Protein AF-A0A2I0I194-F1 (afdb_monomer)

InterPro domains:
  IPR001128 Cytochrome P450 [PF00067] (41-151)
  IPR002401 Cytochrome P450, E-class, group I [PR00463] (68-85)
  IPR002401 Cytochrome P450, E-class, group I [PR00463] (88-114)
  IPR002401 Cytochrome P450, E-class, group I [PR00463] (132-150)
  IPR036396 Cytochrome P450 superfamily [G3DSA:1.10.630.10] (23-152)
  IPR036396 Cytochrome P450 superfamily [SSF48264] (39-151)
  IPR051103 Plant secondary metabolite cytochrome P450s [PTHR24298] (42-152)

Nearest PDB structures (foldseek):
  5jlc-assembly1_A  TM=8.893E-01  e=1.367E-03  Nakaseomyces glabratus CBS 138
  8ss0-assembly2_B  TM=9.654E-01  e=6.317E-03  Homo sapiens
  5esi-assembly1_A  TM=9.046E-01  e=1.683E-02  Saccharomyces cerevisiae YJM789
  7yjf-assembly2_B  TM=7.989E-01  e=1.489E-02  Priestia megaterium NBRC 15308 = ATCC 14581
  5jqv-assembly1_B  TM=8.903E-01  e=5.067E-02  Priestia megaterium NBRC 15308 = ATCC 14581

Sequence (152 aa):
MGSSSGSPLGEVVEGFKLGGGEGRRGKFRADNIDGDKDHAEHVVSYVDTLLNLELPPKDGKRKLTEAEIVSLCSEFLISGTDTTSTTLQWIMANIVKYPEVQETLYSEIRAVVGIEAATVEEQDLQRMPYLKAMVLEGLRRHPPVHFVLPHS

Structure (mmCIF, N/CA/C/O backbone):
data_AF-A0A2I0I194-F1
#
_entry.id   AF-A0A2I0I194-F1
#
loop_
_atom_site.group_PDB
_atom_site.id
_atom_site.type_symbol
_atom_site.label_atom_id
_atom_site.label_alt_id
_atom_site.label_comp_id
_atom_site.label_asym_id
_atom_site.label_entity_id
_atom_site.label_seq_id
_atom_site.pdbx_PDB_ins_code
_atom_site.Cartn_x
_atom_site.Cartn_y
_atom_site.Cartn_z
_atom_site.occupancy
_atom_site.B_iso_or_equiv
_atom_site.auth_seq_id
_atom_site.auth_comp_id
_atom_site.auth_asym_id
_atom_site.auth_atom_id
_atom_site.pdbx_PDB_model_num
ATOM 1 N N . MET A 1 1 ? -26.508 36.386 -19.889 1.00 39.22 1 MET A N 1
ATOM 2 C CA . MET A 1 1 ? -25.185 37.022 -19.703 1.00 39.22 1 MET A CA 1
ATOM 3 C C . MET A 1 1 ? -24.995 37.147 -18.199 1.00 39.22 1 MET A C 1
ATOM 5 O O . MET A 1 1 ? -25.720 37.917 -17.603 1.00 39.22 1 MET A O 1
ATOM 9 N N . GLY A 1 2 ? -24.228 36.363 -17.459 1.00 40.38 2 GLY A N 1
ATOM 10 C CA . GLY A 1 2 ? -23.114 35.463 -17.725 1.00 40.38 2 GLY A CA 1
ATOM 11 C C . GLY A 1 2 ? -22.394 35.368 -16.376 1.00 40.38 2 GLY A C 1
ATOM 12 O O . GLY A 1 2 ? -21.488 36.148 -16.116 1.00 40.38 2 GLY A O 1
ATOM 13 N N . SER A 1 3 ? -22.896 34.522 -15.475 1.00 36.88 3 SER A N 1
ATOM 14 C CA . SER A 1 3 ? -22.332 34.314 -14.138 1.00 36.88 3 SER A CA 1
ATOM 15 C C . SER A 1 3 ? -21.270 33.223 -14.233 1.00 36.88 3 SER A C 1
ATOM 17 O O . SER A 1 3 ? -21.605 32.073 -14.496 1.00 36.88 3 SER A O 1
ATOM 19 N N . SER A 1 4 ? -19.999 33.586 -14.062 1.00 37.78 4 SER A N 1
ATOM 20 C CA . SER A 1 4 ? -18.882 32.638 -14.028 1.00 37.78 4 SER A CA 1
ATOM 21 C C . SER A 1 4 ? -18.419 32.464 -12.586 1.00 37.78 4 SER A C 1
ATOM 23 O O . SER A 1 4 ? -17.737 33.323 -12.032 1.00 37.78 4 SER A O 1
ATOM 25 N N . SER A 1 5 ? -18.826 31.353 -11.976 1.00 37.03 5 SER A N 1
ATOM 26 C CA . SER A 1 5 ? -18.288 30.837 -10.720 1.00 37.03 5 SER A CA 1
ATOM 27 C C . SER A 1 5 ? -16.892 30.260 -10.973 1.00 37.03 5 SER A C 1
ATOM 29 O O . SER A 1 5 ? -16.759 29.244 -11.653 1.00 37.03 5 SER A O 1
ATOM 31 N N . GLY A 1 6 ? -15.853 30.912 -10.453 1.00 36.25 6 GLY A N 1
ATOM 32 C CA . GLY A 1 6 ? -14.501 30.357 -10.417 1.00 36.25 6 GLY A CA 1
ATOM 33 C C . GLY A 1 6 ? -14.375 29.347 -9.278 1.00 36.25 6 GLY A C 1
ATOM 34 O O . GLY A 1 6 ? -14.543 29.704 -8.114 1.00 36.25 6 GLY A O 1
ATOM 35 N N . SER A 1 7 ? -14.113 28.087 -9.614 1.00 39.25 7 SER A N 1
ATOM 36 C CA . SER A 1 7 ? -13.843 27.009 -8.658 1.00 39.25 7 SER A CA 1
ATOM 37 C C . SER A 1 7 ? -12.453 27.178 -8.019 1.00 39.25 7 SER A C 1
ATOM 39 O O . SER A 1 7 ? -11.482 27.350 -8.758 1.00 39.25 7 SER A O 1
ATOM 41 N N . PRO A 1 8 ? -12.301 27.070 -6.685 1.00 38.22 8 PRO A N 1
ATOM 42 C CA . PRO A 1 8 ? -11.007 27.147 -6.016 1.00 38.22 8 PRO A CA 1
ATOM 43 C C . PRO A 1 8 ? -10.436 25.734 -5.840 1.00 38.22 8 PRO A C 1
ATOM 45 O O . PRO A 1 8 ? -10.519 25.151 -4.766 1.00 38.22 8 PRO A O 1
ATOM 48 N N . LEU A 1 9 ? -9.917 25.137 -6.914 1.00 38.25 9 LEU A N 1
ATOM 49 C CA . LEU A 1 9 ? -9.219 23.838 -6.845 1.00 38.25 9 LEU A CA 1
ATOM 50 C C . LEU A 1 9 ? -7.901 23.821 -7.639 1.00 38.25 9 LEU A C 1
ATOM 52 O O . LEU A 1 9 ? -7.342 22.763 -7.895 1.00 38.25 9 LEU A O 1
ATOM 56 N N . GLY A 1 10 ? -7.385 24.992 -8.022 1.00 36.72 10 GLY A N 1
ATOM 57 C CA . GLY A 1 10 ? -6.188 25.115 -8.860 1.00 36.72 10 GLY A CA 1
ATOM 58 C C . GLY A 1 10 ? -4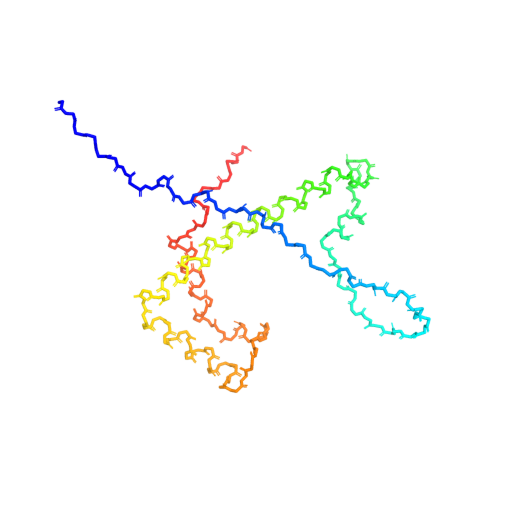.851 25.240 -8.123 1.00 36.72 10 GLY A C 1
ATOM 59 O O . GLY A 1 10 ? -3.847 25.463 -8.787 1.00 36.72 10 GLY A O 1
ATOM 60 N N . GLU A 1 11 ? -4.799 25.139 -6.791 1.00 36.22 11 GLU A N 1
ATOM 61 C CA . GLU A 1 11 ? -3.641 25.635 -6.023 1.00 36.22 11 GLU A CA 1
ATOM 62 C C . GLU A 1 11 ? -3.103 24.641 -4.976 1.00 36.22 11 GLU A C 1
ATOM 64 O O . GLU A 1 11 ? -2.906 24.993 -3.818 1.00 36.22 11 GLU A O 1
ATOM 69 N N . VAL A 1 12 ? -2.872 23.373 -5.352 1.00 40.06 12 VAL A N 1
ATOM 70 C CA . VAL A 1 12 ? -2.224 22.391 -4.442 1.00 40.06 12 VAL A CA 1
ATOM 71 C C . VAL A 1 12 ? -1.109 21.563 -5.110 1.00 40.06 12 VAL A C 1
ATOM 73 O O . VAL A 1 12 ? -0.658 20.577 -4.544 1.00 40.06 12 VAL A O 1
ATOM 76 N N . VAL A 1 13 ? -0.601 21.939 -6.293 1.00 43.06 13 VAL A N 1
ATOM 77 C CA . VAL A 1 13 ? 0.428 21.121 -6.992 1.00 43.06 13 VAL A CA 1
ATOM 78 C C . VAL A 1 13 ? 1.819 21.772 -7.067 1.00 43.06 13 VAL A C 1
ATOM 80 O O . VAL A 1 13 ? 2.753 21.163 -7.576 1.00 43.06 13 VAL A O 1
ATOM 83 N N . GLU A 1 14 ? 2.043 22.946 -6.473 1.00 33.19 14 GLU A N 1
ATOM 84 C CA . GLU A 1 14 ? 3.404 23.494 -6.353 1.00 33.19 14 GLU A CA 1
ATOM 85 C C . GLU A 1 14 ? 3.929 23.402 -4.921 1.00 33.19 14 GLU A C 1
ATOM 87 O O . GLU A 1 14 ? 3.570 24.192 -4.051 1.00 33.19 14 GLU A O 1
ATOM 92 N N . GLY A 1 15 ? 4.810 22.429 -4.666 1.00 34.12 15 GLY A N 1
ATOM 93 C CA . GLY A 1 15 ? 5.417 22.313 -3.343 1.00 34.12 15 GLY A CA 1
ATOM 94 C C . GLY A 1 15 ? 6.380 21.158 -3.087 1.00 34.12 15 GLY A C 1
ATOM 95 O O . GLY A 1 15 ? 6.562 20.820 -1.926 1.00 34.12 15 GLY A O 1
ATOM 96 N N . PHE A 1 16 ? 7.029 20.557 -4.092 1.00 34.31 16 PHE A N 1
ATOM 97 C CA . PHE A 1 16 ? 8.164 19.653 -3.834 1.00 34.31 16 PHE A CA 1
ATOM 98 C C . PHE A 1 16 ? 9.480 20.314 -4.248 1.00 34.31 16 PHE A C 1
ATOM 100 O O . PHE A 1 16 ? 10.098 20.000 -5.262 1.00 34.31 16 PHE A O 1
ATOM 107 N N . LYS A 1 17 ? 9.889 21.305 -3.451 1.00 35.47 17 LYS A N 1
ATOM 108 C CA . LYS A 1 17 ? 11.198 21.946 -3.559 1.00 35.47 17 LYS A CA 1
ATOM 109 C C . LYS A 1 17 ? 12.208 21.085 -2.806 1.00 35.47 17 LYS A C 1
ATOM 111 O O . LYS A 1 17 ? 12.169 21.025 -1.580 1.00 35.47 17 LYS A O 1
ATOM 116 N N . LEU A 1 18 ? 13.109 20.434 -3.542 1.00 40.44 18 LEU A N 1
ATOM 117 C CA . LEU A 1 18 ? 14.282 19.764 -2.980 1.00 40.44 18 LEU A CA 1
ATOM 118 C C . LEU A 1 18 ? 15.122 20.802 -2.221 1.00 40.44 18 LEU A C 1
ATOM 120 O O . LEU A 1 18 ? 15.812 21.631 -2.815 1.00 40.44 18 LEU A O 1
ATOM 124 N N . GLY A 1 19 ? 15.006 20.790 -0.895 1.00 31.30 19 GLY A N 1
ATOM 125 C CA . GLY A 1 19 ? 15.839 21.583 -0.005 1.00 31.30 19 GLY A CA 1
ATOM 126 C C . GLY A 1 19 ? 17.267 21.053 -0.035 1.00 31.30 19 GLY A C 1
ATOM 127 O O . GLY A 1 19 ? 17.531 19.946 0.429 1.00 31.30 19 GLY A O 1
ATOM 128 N N . GLY A 1 20 ? 18.186 21.850 -0.581 1.00 37.47 20 GLY A N 1
ATOM 129 C CA . GLY A 1 20 ? 19.621 21.632 -0.446 1.00 37.47 20 GLY A CA 1
ATOM 130 C C . GLY A 1 20 ? 20.025 21.727 1.023 1.00 37.47 20 GLY A C 1
ATOM 131 O O . GLY A 1 20 ? 20.053 22.814 1.594 1.00 37.47 20 GLY A O 1
ATOM 132 N N . GLY A 1 21 ? 20.304 20.575 1.630 1.00 36.03 21 GLY A N 1
ATOM 133 C CA . GLY A 1 21 ? 20.874 20.450 2.966 1.00 36.03 21 GLY A CA 1
ATOM 134 C C . GLY A 1 21 ? 22.332 20.019 2.873 1.00 36.03 21 GLY A C 1
ATOM 135 O O . GLY A 1 21 ? 22.634 18.852 2.640 1.00 36.03 21 GLY A O 1
ATOM 136 N N . GLU A 1 22 ? 23.241 20.968 3.059 1.00 37.00 22 GLU A N 1
ATOM 137 C CA . GLU A 1 22 ? 24.667 20.716 3.241 1.00 37.00 22 GLU A CA 1
ATOM 138 C C . GLU A 1 22 ? 24.892 20.191 4.672 1.00 37.00 22 GLU A C 1
ATOM 140 O O . GLU A 1 22 ? 24.629 20.890 5.651 1.00 37.00 22 GLU A O 1
ATOM 145 N N . GLY A 1 23 ? 25.324 18.931 4.821 1.00 33.53 23 GLY A N 1
ATOM 146 C CA . GLY A 1 23 ? 25.421 18.299 6.140 1.00 33.53 23 GLY A CA 1
ATOM 147 C C . GLY A 1 23 ? 26.221 16.995 6.187 1.00 33.53 23 GLY A C 1
ATOM 148 O O . GLY A 1 23 ? 25.672 15.916 6.033 1.00 33.53 23 GLY A O 1
ATOM 149 N N . ARG A 1 24 ? 27.517 17.131 6.504 1.00 37.88 24 ARG A N 1
ATOM 150 C CA . ARG A 1 24 ? 28.453 16.135 7.082 1.00 37.88 24 ARG A CA 1
ATOM 151 C C . ARG A 1 24 ? 28.663 14.816 6.323 1.00 37.88 24 ARG A C 1
ATOM 153 O O . ARG A 1 24 ? 28.044 13.790 6.575 1.00 37.88 24 ARG A O 1
ATOM 160 N N . ARG A 1 25 ? 29.730 14.824 5.521 1.00 36.94 25 ARG A N 1
ATOM 161 C CA . ARG A 1 25 ? 30.396 13.650 4.947 1.00 36.94 25 ARG A CA 1
ATOM 162 C C . ARG A 1 25 ? 30.996 12.758 6.048 1.00 36.94 25 ARG A C 1
ATOM 164 O O . ARG A 1 25 ? 32.139 12.956 6.460 1.00 36.94 25 ARG A O 1
ATOM 171 N N . GLY A 1 26 ? 30.233 11.775 6.521 1.00 34.69 26 GLY A N 1
ATOM 172 C CA . GLY A 1 26 ? 30.767 10.652 7.290 1.00 34.69 26 GLY A CA 1
ATOM 173 C C . GLY A 1 26 ? 31.679 9.810 6.396 1.00 34.69 26 GLY A C 1
ATOM 174 O O . GLY A 1 26 ? 31.244 9.295 5.370 1.00 34.69 26 GLY A O 1
ATOM 175 N N . LYS A 1 27 ? 32.966 9.705 6.741 1.00 38.56 27 LYS A N 1
ATOM 176 C CA . LYS A 1 27 ? 33.899 8.768 6.100 1.00 38.56 27 LYS A CA 1
ATOM 177 C C . LYS A 1 27 ? 33.451 7.342 6.435 1.00 38.56 27 LYS A C 1
ATOM 179 O O . LYS A 1 27 ? 33.701 6.884 7.545 1.00 38.56 27 LYS A O 1
ATOM 184 N N . PHE A 1 28 ? 32.833 6.647 5.484 1.00 33.03 28 PHE A N 1
ATOM 185 C CA . PHE A 1 28 ? 32.687 5.195 5.553 1.00 33.03 28 PHE A CA 1
ATOM 186 C C . PHE A 1 28 ? 34.081 4.595 5.323 1.00 33.03 28 PHE A C 1
ATOM 188 O O . PHE A 1 28 ? 34.594 4.592 4.203 1.00 33.03 28 PHE A O 1
ATOM 195 N N . ARG A 1 29 ? 34.764 4.219 6.411 1.00 31.97 29 ARG A N 1
ATOM 196 C CA . ARG A 1 29 ? 35.985 3.411 6.340 1.00 31.97 29 ARG A CA 1
ATOM 197 C C . ARG A 1 29 ? 35.545 2.009 5.940 1.00 31.97 29 ARG A C 1
ATOM 199 O O . ARG A 1 29 ? 34.806 1.370 6.679 1.00 31.97 29 ARG A O 1
ATOM 206 N N . ALA A 1 30 ? 35.969 1.577 4.759 1.00 40.03 30 ALA A N 1
ATOM 207 C CA . ALA A 1 30 ? 35.953 0.174 4.392 1.00 40.03 30 ALA A CA 1
ATOM 208 C C . ALA A 1 30 ? 37.051 -0.517 5.208 1.00 40.03 30 ALA A C 1
ATOM 210 O O . ALA A 1 30 ? 38.203 -0.568 4.783 1.00 40.03 30 ALA A O 1
ATOM 211 N N . ASP A 1 31 ? 36.703 -0.963 6.412 1.00 33.84 31 ASP A N 1
ATOM 212 C CA . ASP A 1 31 ? 37.527 -1.915 7.141 1.00 33.84 31 ASP A CA 1
ATOM 213 C C . ASP A 1 31 ? 37.074 -3.320 6.712 1.00 33.84 31 ASP A C 1
ATOM 215 O O . ASP A 1 31 ? 35.887 -3.651 6.746 1.00 33.84 31 ASP A O 1
ATOM 219 N N . ASN A 1 32 ? 38.040 -4.089 6.210 1.00 42.19 32 ASN A N 1
ATOM 220 C CA . ASN A 1 32 ? 37.896 -5.443 5.684 1.00 42.19 32 ASN A CA 1
ATOM 221 C C . ASN A 1 32 ? 37.096 -6.347 6.635 1.00 42.19 32 ASN A C 1
ATOM 223 O O . ASN A 1 32 ? 37.481 -6.517 7.791 1.00 42.19 32 ASN A O 1
ATOM 227 N N . ILE A 1 33 ? 36.040 -6.979 6.118 1.00 44.94 33 ILE A N 1
ATOM 228 C CA . ILE A 1 33 ? 35.366 -8.108 6.766 1.00 44.94 33 ILE A CA 1
ATOM 229 C C . ILE A 1 33 ? 35.625 -9.332 5.887 1.00 44.94 33 ILE A C 1
ATOM 231 O O . ILE A 1 33 ? 34.822 -9.675 5.024 1.00 44.94 33 ILE A O 1
ATOM 235 N N . ASP A 1 34 ? 36.788 -9.948 6.092 1.00 44.19 34 ASP A N 1
ATOM 236 C CA . ASP A 1 34 ? 36.988 -11.360 5.777 1.00 44.19 34 ASP A CA 1
ATOM 237 C C . ASP A 1 34 ? 36.492 -12.174 6.976 1.00 44.19 34 ASP A C 1
ATOM 239 O O . ASP A 1 34 ? 36.949 -11.965 8.101 1.00 44.19 34 ASP A O 1
ATOM 243 N N . GLY A 1 35 ? 35.590 -13.120 6.717 1.00 41.84 35 GLY A N 1
ATOM 244 C CA . GLY A 1 35 ? 35.269 -14.207 7.640 1.00 41.84 35 GLY A CA 1
ATOM 245 C C . GLY A 1 35 ? 33.847 -14.194 8.196 1.00 41.84 35 GLY A C 1
ATOM 246 O O . GLY A 1 35 ? 33.548 -13.458 9.129 1.00 41.84 35 GLY A O 1
ATOM 247 N N . ASP A 1 36 ? 33.051 -15.121 7.657 1.00 48.34 36 ASP A N 1
ATOM 248 C CA . ASP A 1 36 ? 31.868 -15.757 8.254 1.00 48.34 36 ASP A CA 1
ATOM 249 C C . ASP A 1 36 ? 30.547 -14.966 8.284 1.00 48.34 36 ASP A C 1
ATOM 251 O O . ASP A 1 36 ? 30.315 -14.154 9.175 1.00 48.34 36 ASP A O 1
ATOM 255 N N . LYS A 1 37 ? 29.650 -15.271 7.327 1.00 43.38 37 LYS A N 1
ATOM 256 C CA . LYS A 1 37 ? 28.184 -15.194 7.493 1.00 43.38 37 LYS A CA 1
ATOM 257 C C . LYS A 1 37 ? 27.493 -16.249 6.628 1.00 43.38 37 LYS A C 1
ATOM 259 O O . LYS A 1 37 ? 27.077 -15.981 5.501 1.00 43.38 37 LYS A O 1
ATOM 264 N N . ASP A 1 38 ? 27.358 -17.440 7.196 1.00 47.09 38 ASP A N 1
ATOM 265 C CA . ASP A 1 38 ? 26.316 -18.394 6.838 1.00 47.09 38 ASP A CA 1
ATOM 266 C C . ASP A 1 38 ? 24.930 -17.708 6.874 1.00 47.09 38 ASP A C 1
ATOM 268 O O . ASP A 1 38 ? 24.567 -17.036 7.839 1.00 47.09 38 ASP A O 1
ATOM 272 N N . HIS A 1 39 ? 24.168 -17.872 5.788 1.00 45.53 39 HIS A N 1
ATOM 273 C CA . HIS A 1 39 ? 22.732 -17.581 5.648 1.00 45.53 39 HIS A CA 1
ATOM 274 C C . HIS A 1 39 ? 22.234 -16.172 6.035 1.00 45.53 39 HIS A C 1
ATOM 276 O O . HIS A 1 39 ? 21.282 -16.027 6.801 1.00 45.53 39 HIS A O 1
ATOM 282 N N . ALA A 1 40 ? 22.772 -15.116 5.419 1.00 56.88 40 ALA A N 1
ATOM 283 C CA . ALA A 1 40 ? 21.938 -13.935 5.188 1.00 56.88 40 ALA A CA 1
ATOM 284 C C . ALA A 1 40 ? 20.878 -14.316 4.142 1.00 56.88 40 ALA A C 1
ATOM 286 O O . ALA A 1 40 ? 21.229 -14.650 3.009 1.00 56.88 40 ALA A O 1
ATOM 287 N N . GLU A 1 41 ? 19.601 -14.327 4.526 1.00 61.38 41 GLU A N 1
ATOM 288 C CA . GLU A 1 41 ? 18.482 -14.454 3.593 1.00 61.38 41 GLU A CA 1
ATOM 289 C C . GLU A 1 41 ? 18.666 -13.410 2.485 1.00 61.38 41 GLU A C 1
ATOM 291 O O . GLU A 1 41 ? 18.587 -12.203 2.718 1.00 61.38 41 GLU A O 1
ATOM 296 N N . HIS A 1 42 ? 19.040 -13.871 1.292 1.00 70.06 42 HIS A N 1
ATOM 297 C CA . HIS A 1 42 ? 19.304 -12.992 0.166 1.00 70.06 42 HIS A CA 1
ATOM 298 C C . HIS A 1 42 ? 17.963 -12.431 -0.305 1.00 70.06 42 HIS A C 1
ATOM 300 O O . HIS A 1 42 ? 17.256 -13.069 -1.086 1.00 70.06 42 HIS A O 1
ATOM 306 N N . VAL A 1 43 ? 17.599 -11.246 0.187 1.00 81.06 43 VAL A N 1
ATOM 307 C CA . VAL A 1 43 ? 16.415 -10.519 -0.275 1.00 81.06 43 VAL A CA 1
ATOM 308 C C . VAL A 1 43 ? 16.631 -10.173 -1.746 1.00 81.06 43 VAL A C 1
ATOM 310 O O . VAL A 1 43 ? 17.415 -9.289 -2.083 1.00 81.06 43 VAL A O 1
ATOM 313 N N . VAL A 1 44 ? 15.970 -10.917 -2.630 1.00 90.69 44 VAL A N 1
ATOM 314 C CA . VAL A 1 44 ? 16.034 -10.702 -4.078 1.00 90.69 44 VAL A CA 1
ATOM 315 C C . VAL A 1 44 ? 15.229 -9.450 -4.410 1.00 90.69 44 VAL A C 1
ATOM 317 O O . VAL A 1 44 ? 14.018 -9.412 -4.186 1.00 90.69 44 VAL A O 1
ATOM 320 N N . SER A 1 45 ? 15.883 -8.418 -4.942 1.00 92.25 45 SER A N 1
ATOM 321 C CA . SER A 1 45 ? 15.180 -7.213 -5.377 1.00 92.25 45 SER A CA 1
ATOM 322 C C . SER A 1 45 ? 14.481 -7.438 -6.721 1.00 92.25 45 SER A C 1
ATOM 324 O O . SER A 1 45 ? 14.874 -8.292 -7.519 1.00 92.25 45 SER A O 1
ATOM 326 N N . TYR A 1 46 ? 13.457 -6.632 -7.019 1.00 93.38 46 TYR A N 1
ATOM 327 C CA . TYR A 1 46 ? 12.793 -6.672 -8.327 1.00 93.38 46 TYR A CA 1
ATOM 328 C C . TYR A 1 46 ? 13.797 -6.489 -9.480 1.00 93.38 46 TYR A C 1
ATOM 330 O O . TYR A 1 46 ? 13.752 -7.224 -10.464 1.00 93.38 46 TYR A O 1
ATOM 338 N N . VAL A 1 47 ? 14.773 -5.589 -9.321 1.00 95.12 47 VAL A N 1
ATOM 339 C CA . VAL A 1 47 ? 15.833 -5.351 -10.315 1.00 95.12 47 VAL A CA 1
ATOM 340 C C . VAL A 1 47 ? 16.690 -6.600 -10.533 1.00 95.12 47 VAL A C 1
ATOM 342 O O . VAL A 1 47 ? 16.986 -6.933 -11.680 1.00 95.12 47 VAL A O 1
ATOM 345 N N . ASP A 1 48 ? 17.025 -7.340 -9.471 1.00 93.56 48 ASP A N 1
ATOM 346 C CA . ASP A 1 48 ? 17.793 -8.587 -9.590 1.00 93.56 48 ASP A CA 1
ATOM 347 C C . ASP A 1 48 ? 17.044 -9.632 -10.421 1.00 93.56 48 ASP A C 1
ATOM 349 O O . ASP A 1 48 ? 17.654 -10.363 -11.205 1.00 93.56 48 ASP A O 1
ATOM 353 N N . THR A 1 49 ? 15.712 -9.689 -10.305 1.00 93.81 49 THR A N 1
ATOM 354 C CA . THR A 1 49 ? 14.904 -10.591 -11.140 1.00 93.81 49 THR A CA 1
ATOM 355 C C . THR A 1 49 ? 14.933 -10.185 -12.613 1.00 93.81 49 THR A C 1
ATOM 357 O O . THR A 1 49 ? 15.079 -11.051 -13.473 1.00 93.81 49 THR A O 1
ATOM 360 N N . LEU A 1 50 ? 14.882 -8.882 -12.916 1.00 94.94 50 LEU A N 1
ATOM 361 C CA . LEU A 1 50 ? 14.922 -8.368 -14.290 1.00 94.94 50 LEU A CA 1
ATOM 362 C C . LEU A 1 50 ? 16.293 -8.565 -14.950 1.00 94.94 50 LEU A C 1
ATOM 364 O O . LEU A 1 50 ? 16.360 -8.900 -16.131 1.00 94.94 50 LEU A O 1
ATOM 368 N N . LEU A 1 51 ? 17.386 -8.413 -14.196 1.00 94.19 51 LEU A N 1
ATOM 369 C CA . LEU A 1 51 ? 18.753 -8.642 -14.685 1.00 94.19 51 LEU A CA 1
ATOM 370 C C . LEU A 1 51 ? 19.015 -10.108 -15.061 1.00 94.19 51 LEU A C 1
ATOM 372 O O . LEU A 1 51 ? 19.797 -10.395 -15.974 1.00 94.19 51 LEU A O 1
ATOM 376 N N . ASN A 1 52 ? 18.361 -11.031 -14.353 1.00 92.06 52 ASN A N 1
ATOM 377 C CA . ASN A 1 52 ? 18.467 -12.470 -14.579 1.00 92.06 52 ASN A CA 1
ATOM 378 C C . ASN A 1 52 ? 17.406 -13.011 -15.554 1.00 92.06 52 ASN A C 1
ATOM 380 O O . ASN A 1 52 ? 17.438 -14.196 -15.885 1.00 92.06 52 ASN A O 1
ATOM 384 N N . LEU A 1 53 ? 16.479 -12.170 -16.025 1.00 92.75 53 LEU A N 1
ATOM 385 C CA . LEU A 1 53 ? 15.397 -12.580 -16.914 1.00 92.75 53 LEU A CA 1
ATOM 386 C C . LEU A 1 53 ? 15.902 -12.808 -18.349 1.00 92.75 53 LEU A C 1
ATOM 388 O O . LEU A 1 53 ? 16.515 -11.931 -18.964 1.00 92.75 53 LEU A O 1
ATOM 392 N N . GLU A 1 54 ? 15.568 -13.969 -18.912 1.00 90.25 54 GLU A N 1
ATOM 393 C CA . GLU A 1 54 ? 15.770 -14.288 -20.327 1.00 90.25 54 GLU A CA 1
ATOM 394 C C . GLU A 1 54 ? 14.424 -14.408 -21.042 1.00 90.25 54 GLU A C 1
ATOM 396 O O . GLU A 1 54 ? 13.527 -15.137 -20.611 1.00 90.25 54 GLU A O 1
ATOM 401 N N . LEU A 1 55 ? 14.281 -13.688 -22.155 1.00 88.94 55 LEU A N 1
ATOM 402 C CA . LEU A 1 55 ? 13.068 -13.707 -22.962 1.00 88.94 55 LEU A CA 1
ATOM 403 C C . LEU A 1 55 ? 12.902 -15.053 -23.686 1.00 88.94 55 LEU A C 1
ATOM 405 O O . LEU A 1 55 ? 13.891 -15.698 -24.057 1.00 88.94 55 LEU A O 1
ATOM 409 N N . PRO A 1 56 ? 11.653 -15.489 -23.932 1.00 85.94 56 PRO A N 1
ATOM 410 C CA . PRO A 1 56 ? 11.386 -16.754 -24.594 1.00 85.94 56 PRO A CA 1
ATOM 411 C C . PRO A 1 56 ? 11.968 -16.805 -26.020 1.00 85.94 56 PRO A C 1
ATOM 413 O O . PRO A 1 56 ? 12.250 -15.780 -26.643 1.00 85.94 56 PRO A O 1
ATOM 416 N N . PRO A 1 57 ? 12.117 -18.010 -26.604 1.00 75.75 57 PRO A N 1
ATOM 417 C CA . PRO A 1 57 ? 12.810 -18.184 -27.881 1.00 75.75 57 PRO A CA 1
ATOM 418 C C . PRO A 1 57 ? 12.178 -17.447 -29.062 1.00 75.75 57 PRO A C 1
ATOM 420 O O . PRO A 1 57 ? 12.869 -17.161 -30.035 1.00 75.75 57 PRO A O 1
ATOM 423 N N . LYS A 1 58 ? 10.879 -17.138 -28.968 1.00 77.56 58 LYS A N 1
ATOM 424 C CA . LYS A 1 58 ? 10.142 -16.363 -29.973 1.00 77.56 58 LYS A CA 1
ATOM 425 C C . LYS A 1 58 ? 10.696 -14.943 -30.134 1.00 77.56 58 LYS A C 1
ATOM 427 O O . LYS A 1 58 ? 10.651 -14.417 -31.237 1.00 77.56 58 LYS A O 1
ATOM 432 N N . ASP A 1 59 ? 11.305 -14.409 -29.077 1.00 75.38 59 ASP A N 1
ATOM 433 C CA . ASP A 1 59 ? 11.902 -13.072 -29.026 1.00 75.38 59 ASP A CA 1
ATOM 434 C C . ASP A 1 59 ? 13.441 -13.125 -29.065 1.00 75.38 59 ASP A C 1
ATOM 436 O O . ASP A 1 59 ? 14.132 -12.174 -28.700 1.00 75.38 59 ASP A O 1
ATOM 440 N N . GLY A 1 60 ? 13.999 -14.258 -29.511 1.00 71.56 60 GLY A N 1
ATOM 441 C CA . GLY A 1 60 ? 15.427 -14.404 -29.786 1.00 71.56 60 GLY A CA 1
ATOM 442 C C . GLY A 1 60 ? 16.299 -14.856 -28.613 1.00 71.56 60 GLY A C 1
ATOM 443 O O . GLY A 1 60 ? 17.512 -14.703 -28.716 1.00 71.56 60 GLY A O 1
ATOM 444 N N . LYS A 1 61 ? 15.730 -15.423 -27.531 1.00 81.56 61 LYS A N 1
ATOM 445 C CA . LYS A 1 61 ? 16.477 -15.864 -26.325 1.00 81.56 61 LYS A CA 1
ATOM 446 C C . LYS A 1 61 ? 17.525 -14.832 -25.887 1.00 81.56 61 LYS A C 1
ATOM 448 O O . LYS A 1 61 ? 18.721 -15.118 -25.848 1.00 81.56 61 LYS A O 1
ATOM 453 N N . ARG A 1 62 ? 17.079 -13.607 -25.612 1.00 91.00 62 ARG A N 1
ATOM 454 C CA . ARG A 1 62 ? 17.956 -12.521 -25.159 1.00 91.00 62 ARG A CA 1
ATOM 455 C C . ARG A 1 62 ? 17.570 -12.035 -23.771 1.00 91.00 62 ARG A C 1
ATOM 457 O O . ARG A 1 62 ? 16.431 -12.200 -23.342 1.00 91.00 62 ARG A O 1
ATOM 464 N N . LYS A 1 63 ? 18.512 -11.370 -23.110 1.00 92.38 63 LYS A N 1
ATOM 465 C CA . LYS A 1 63 ? 18.243 -10.589 -21.899 1.00 92.38 63 LYS A CA 1
ATOM 466 C C . LYS A 1 63 ? 17.497 -9.300 -22.234 1.00 92.38 63 LYS A C 1
ATOM 468 O O . LYS A 1 63 ? 17.543 -8.833 -23.379 1.00 92.38 63 LYS A O 1
ATOM 473 N N . LEU A 1 64 ? 16.853 -8.716 -21.228 1.00 93.75 64 LEU A N 1
ATOM 474 C CA . LEU A 1 64 ? 16.318 -7.361 -21.321 1.00 93.75 64 LEU A CA 1
ATOM 475 C C . LEU A 1 64 ? 17.446 -6.351 -21.584 1.00 93.75 64 LEU A C 1
ATOM 477 O O . LEU A 1 64 ? 18.565 -6.493 -21.089 1.00 93.75 64 LEU A O 1
ATOM 481 N N . THR A 1 65 ? 17.146 -5.332 -22.382 1.00 93.75 65 THR A N 1
ATOM 482 C CA . THR A 1 65 ? 18.008 -4.158 -22.525 1.00 93.75 65 THR A CA 1
ATOM 483 C C . THR A 1 65 ? 17.910 -3.288 -21.277 1.00 93.75 65 THR A C 1
ATOM 485 O O . THR A 1 65 ? 16.906 -3.311 -20.568 1.00 93.75 65 THR A O 1
ATOM 488 N N . GLU A 1 66 ? 18.924 -2.461 -21.032 1.00 94.50 66 GLU A N 1
ATOM 489 C CA . GLU A 1 66 ? 18.906 -1.500 -19.924 1.00 94.50 66 GLU A CA 1
ATOM 490 C C . GLU A 1 66 ? 17.678 -0.576 -19.984 1.00 94.50 66 GLU A C 1
ATOM 492 O O . GLU A 1 66 ? 17.024 -0.356 -18.970 1.00 94.50 66 GLU A O 1
ATOM 497 N N . ALA A 1 67 ? 17.304 -0.110 -21.181 1.00 96.38 67 ALA A N 1
ATOM 498 C CA . ALA A 1 67 ? 16.124 0.730 -21.373 1.00 96.38 67 ALA A CA 1
ATOM 499 C C . ALA A 1 67 ? 14.815 0.011 -20.996 1.00 96.38 67 ALA A C 1
ATOM 501 O O . ALA A 1 67 ? 13.943 0.616 -20.376 1.00 96.38 67 ALA A O 1
ATOM 502 N N . GLU A 1 68 ? 14.683 -1.277 -21.328 1.00 95.00 68 GLU A N 1
ATOM 503 C CA . GLU A 1 68 ? 13.523 -2.090 -20.933 1.00 95.00 68 GLU A CA 1
ATOM 504 C C . GLU A 1 68 ? 13.477 -2.299 -19.417 1.00 95.00 68 GLU A C 1
ATOM 506 O O . GLU A 1 68 ? 12.415 -2.152 -18.817 1.00 95.00 68 GLU A O 1
ATOM 511 N N . ILE A 1 69 ? 14.621 -2.577 -18.782 1.00 96.44 69 ILE A N 1
ATOM 512 C CA . ILE A 1 69 ? 14.710 -2.729 -17.322 1.00 96.44 69 ILE A CA 1
ATOM 513 C C . ILE A 1 69 ? 14.298 -1.425 -16.631 1.00 96.44 69 ILE A C 1
ATOM 515 O O . ILE A 1 69 ? 13.441 -1.445 -15.750 1.00 96.44 69 ILE A O 1
ATOM 519 N N . VAL A 1 70 ? 14.854 -0.287 -17.062 1.00 96.62 70 VAL A N 1
ATOM 520 C CA . VAL A 1 70 ? 14.503 1.035 -16.522 1.00 96.62 70 VAL A CA 1
ATOM 521 C C . VAL A 1 70 ? 13.013 1.312 -16.705 1.00 96.62 70 VAL A C 1
ATOM 523 O O . VAL A 1 70 ? 12.358 1.711 -15.746 1.00 96.62 70 VAL A O 1
ATOM 526 N N . SER A 1 71 ? 12.459 1.043 -17.891 1.00 96.75 71 SER A N 1
ATOM 527 C CA . SER A 1 71 ? 11.031 1.233 -18.165 1.00 96.75 71 SER A CA 1
ATOM 528 C C . SER A 1 71 ? 10.150 0.407 -17.225 1.00 96.75 71 SER A C 1
ATOM 530 O O . SER A 1 71 ? 9.217 0.951 -16.639 1.00 96.75 71 SER A O 1
ATOM 532 N N . LEU A 1 72 ? 10.457 -0.880 -17.035 1.00 95.88 72 LEU A N 1
ATOM 533 C CA . LEU A 1 72 ? 9.696 -1.774 -16.153 1.00 95.88 72 LEU A CA 1
ATOM 534 C C . LEU A 1 72 ? 9.796 -1.359 -14.679 1.00 95.88 72 LEU A C 1
ATOM 536 O O . LEU A 1 72 ? 8.815 -1.440 -13.939 1.00 95.88 72 LEU A O 1
ATOM 540 N N . CYS A 1 73 ? 10.966 -0.894 -14.236 1.00 95.81 73 CYS A N 1
ATOM 541 C CA . CYS A 1 73 ? 11.134 -0.347 -12.891 1.00 95.81 73 CYS A CA 1
ATOM 542 C C . CYS A 1 73 ? 10.343 0.954 -12.700 1.00 95.81 73 CYS A C 1
ATOM 544 O O . CYS A 1 73 ? 9.686 1.124 -11.673 1.00 95.81 73 CYS A O 1
ATOM 546 N N . SER A 1 74 ? 10.381 1.866 -13.675 1.00 95.25 74 SER A N 1
ATOM 547 C CA . SER A 1 74 ? 9.619 3.117 -13.630 1.00 95.25 74 SER A CA 1
ATOM 548 C C . SER A 1 74 ? 8.112 2.870 -13.616 1.00 95.25 74 SER A C 1
ATOM 550 O O . SER A 1 74 ? 7.412 3.485 -12.814 1.00 95.25 74 SER A O 1
ATOM 552 N N . GLU A 1 75 ? 7.614 1.952 -14.446 1.00 93.19 75 GLU A N 1
ATOM 553 C CA . GLU A 1 75 ? 6.199 1.571 -14.479 1.00 93.19 75 GLU A CA 1
ATOM 554 C C . GLU A 1 75 ? 5.726 1.055 -13.117 1.00 93.19 75 GLU A C 1
ATOM 556 O O . GLU A 1 75 ? 4.714 1.527 -12.599 1.00 93.19 75 GLU A O 1
ATOM 561 N N . PHE A 1 76 ? 6.491 0.148 -12.498 1.00 93.38 76 PHE A N 1
ATOM 562 C CA . PHE A 1 76 ? 6.165 -0.400 -11.182 1.00 93.38 76 PHE A CA 1
ATOM 563 C C . PHE A 1 76 ? 6.048 0.695 -10.112 1.00 93.38 76 PHE A C 1
ATOM 565 O O . PHE A 1 76 ? 5.077 0.730 -9.352 1.00 93.38 76 PHE A O 1
ATOM 572 N N . LEU A 1 77 ? 7.008 1.624 -10.077 1.00 92.50 77 LEU A N 1
ATOM 573 C CA . LEU A 1 77 ? 7.015 2.717 -9.103 1.00 92.50 77 LEU A CA 1
ATOM 574 C C . LEU A 1 77 ? 5.842 3.682 -9.309 1.00 92.50 77 LEU A C 1
ATOM 576 O O . LEU A 1 77 ? 5.165 4.029 -8.339 1.00 92.50 77 LEU A O 1
ATOM 580 N N . ILE A 1 78 ? 5.579 4.094 -10.551 1.00 89.56 78 ILE A N 1
ATOM 581 C CA . ILE A 1 78 ? 4.500 5.040 -10.872 1.00 89.56 78 ILE A CA 1
ATOM 582 C C . ILE A 1 78 ? 3.135 4.394 -10.610 1.00 89.56 78 ILE A C 1
ATOM 584 O O . ILE A 1 78 ? 2.287 4.985 -9.944 1.00 89.56 78 ILE A O 1
ATOM 588 N N . SER A 1 79 ? 2.934 3.154 -11.068 1.00 90.06 79 SER A N 1
ATOM 589 C CA . SER A 1 79 ? 1.670 2.437 -10.889 1.00 90.06 79 SER A CA 1
ATOM 590 C C . SER A 1 79 ? 1.351 2.170 -9.416 1.00 90.06 79 SER A C 1
ATOM 592 O O . SER A 1 79 ? 0.175 2.154 -9.044 1.00 90.06 79 SER A O 1
ATOM 594 N N . GLY A 1 80 ? 2.366 1.932 -8.580 1.00 90.62 80 GLY A N 1
ATOM 595 C CA . GLY A 1 80 ? 2.182 1.617 -7.165 1.00 90.62 80 GLY A CA 1
ATOM 5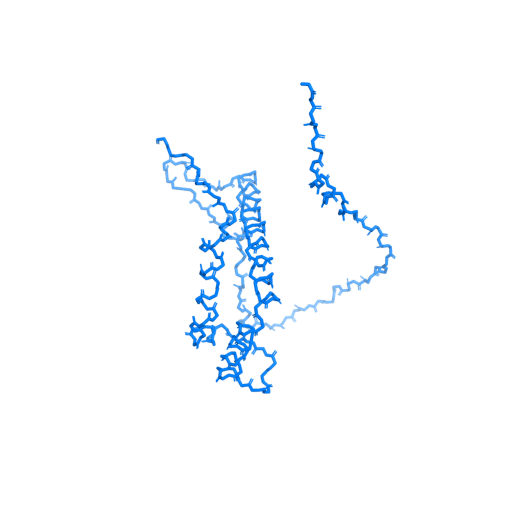96 C C . GLY A 1 80 ? 2.039 2.844 -6.264 1.00 90.62 80 GLY A C 1
ATOM 597 O O . GLY A 1 80 ? 1.244 2.820 -5.328 1.00 90.62 80 GLY A O 1
ATOM 598 N N . THR A 1 81 ? 2.781 3.924 -6.519 1.00 92.38 81 THR A N 1
ATOM 599 C CA . THR A 1 81 ? 2.906 5.030 -5.549 1.00 92.38 81 THR A CA 1
ATOM 600 C C . THR A 1 81 ? 1.643 5.886 -5.469 1.00 92.38 81 THR A C 1
ATOM 602 O O . THR A 1 81 ? 1.058 6.032 -4.394 1.00 92.38 81 THR A O 1
ATOM 605 N N . ASP A 1 82 ? 1.180 6.422 -6.598 1.00 89.56 82 ASP A N 1
ATOM 606 C CA . ASP A 1 82 ? 0.064 7.376 -6.602 1.00 89.56 82 ASP A CA 1
ATOM 607 C C . ASP A 1 82 ? -1.264 6.700 -6.238 1.00 89.56 82 ASP A C 1
ATOM 609 O O . ASP A 1 82 ? -2.094 7.269 -5.521 1.00 89.56 82 ASP A O 1
ATOM 613 N N . THR A 1 83 ? -1.452 5.451 -6.678 1.00 93.50 83 THR A N 1
ATOM 614 C CA . THR A 1 83 ? -2.666 4.669 -6.414 1.00 93.50 83 THR A CA 1
ATOM 615 C C . THR A 1 83 ? -2.783 4.279 -4.940 1.00 93.50 83 THR A C 1
ATOM 617 O O . THR A 1 83 ? -3.848 4.455 -4.336 1.00 93.50 83 THR A O 1
ATOM 620 N N . THR A 1 84 ? -1.695 3.803 -4.323 1.00 95.00 84 THR A N 1
ATOM 621 C CA . THR A 1 84 ? -1.681 3.442 -2.896 1.00 95.00 84 THR A CA 1
ATOM 622 C C . THR A 1 84 ? -1.801 4.674 -2.005 1.00 95.00 84 THR A C 1
ATOM 624 O O . THR A 1 84 ? -2.630 4.671 -1.095 1.00 95.00 84 THR A O 1
ATOM 627 N N . SER A 1 85 ? -1.070 5.755 -2.305 1.00 95.06 85 SER A N 1
ATOM 628 C CA . SER A 1 85 ? -1.160 7.025 -1.571 1.00 95.06 85 SER A CA 1
ATOM 629 C C . SER A 1 85 ? -2.585 7.582 -1.589 1.00 95.06 85 SER A C 1
ATOM 631 O O . SER A 1 85 ? -3.152 7.871 -0.536 1.00 95.06 85 SER A O 1
ATOM 633 N N . THR A 1 86 ? -3.214 7.636 -2.767 1.00 94.50 86 THR A N 1
ATOM 634 C CA . THR A 1 86 ? -4.603 8.097 -2.917 1.00 94.50 86 THR A CA 1
ATOM 635 C C . THR A 1 86 ? -5.579 7.222 -2.126 1.00 94.50 86 THR A C 1
ATOM 637 O O . THR A 1 86 ? -6.446 7.739 -1.421 1.00 94.50 86 THR A O 1
ATOM 640 N N . THR A 1 87 ? -5.421 5.895 -2.186 1.00 95.62 87 THR A N 1
ATOM 641 C CA . THR A 1 87 ? -6.253 4.959 -1.406 1.00 95.62 87 THR A CA 1
ATOM 642 C C . THR A 1 87 ? -6.133 5.235 0.092 1.00 95.62 87 THR A C 1
ATOM 644 O O . THR A 1 87 ? -7.143 5.356 0.787 1.00 95.62 87 THR A O 1
ATOM 647 N N . LEU A 1 88 ? -4.903 5.372 0.593 1.00 96.69 88 LEU A N 1
ATOM 648 C CA . LEU A 1 88 ? -4.636 5.635 2.005 1.00 96.69 88 LEU A CA 1
ATOM 649 C C . LEU A 1 88 ? -5.197 6.987 2.449 1.00 96.69 88 LEU A C 1
ATOM 651 O O . LEU A 1 88 ? -5.795 7.063 3.519 1.00 96.69 88 LEU A O 1
ATOM 655 N N . GLN A 1 89 ? -5.070 8.032 1.629 1.00 96.25 89 GLN A N 1
ATOM 656 C CA . GLN A 1 89 ? -5.650 9.347 1.916 1.00 96.25 89 GLN A CA 1
ATOM 657 C C . GLN A 1 89 ? -7.165 9.259 2.125 1.00 96.25 89 GLN A C 1
ATOM 659 O O . GLN A 1 89 ? -7.678 9.776 3.119 1.00 96.25 89 GLN A O 1
ATOM 664 N N . TRP A 1 90 ? -7.885 8.557 1.245 1.00 96.38 90 TRP A N 1
ATOM 665 C CA . TRP A 1 90 ? -9.330 8.374 1.387 1.00 96.38 90 TRP A CA 1
ATOM 666 C C . TRP A 1 90 ? -9.708 7.519 2.595 1.00 96.38 90 TRP A C 1
ATOM 668 O O . TRP A 1 90 ? -10.670 7.850 3.292 1.00 96.38 90 TRP A O 1
ATOM 678 N N . ILE A 1 91 ? -8.967 6.444 2.873 1.00 96.69 91 ILE A N 1
ATOM 679 C CA . ILE A 1 91 ? -9.190 5.619 4.069 1.00 96.69 91 ILE A CA 1
ATOM 680 C C . ILE A 1 91 ? -9.007 6.469 5.331 1.00 96.69 91 ILE A C 1
ATOM 682 O O . ILE A 1 91 ? -9.910 6.522 6.163 1.00 96.69 91 ILE A O 1
ATOM 686 N N . MET A 1 92 ? -7.900 7.205 5.440 1.00 96.75 92 MET A N 1
ATOM 687 C CA . MET A 1 92 ? -7.623 8.083 6.581 1.00 96.75 92 MET A CA 1
ATOM 688 C C . MET A 1 92 ? -8.678 9.180 6.732 1.00 96.75 92 MET A C 1
ATOM 690 O O . MET A 1 92 ? -9.140 9.436 7.842 1.00 96.75 92 MET A O 1
ATOM 694 N N . ALA A 1 93 ? -9.122 9.785 5.627 1.00 96.19 93 ALA A N 1
ATOM 695 C CA . ALA A 1 93 ? -10.201 10.767 5.650 1.00 96.19 93 ALA A CA 1
ATOM 696 C C . ALA A 1 93 ? -11.512 10.174 6.198 1.00 96.19 93 ALA A C 1
ATOM 698 O O . ALA A 1 93 ? -12.214 10.841 6.957 1.00 96.19 93 ALA A O 1
ATOM 699 N N . ASN A 1 94 ? -11.838 8.922 5.858 1.00 94.56 94 ASN A N 1
ATOM 700 C CA . ASN A 1 94 ? -13.010 8.237 6.405 1.00 94.56 94 ASN A CA 1
ATOM 701 C C . ASN A 1 94 ? -12.833 7.899 7.894 1.00 94.56 94 ASN A C 1
ATOM 703 O O . ASN A 1 94 ? -13.759 8.129 8.663 1.00 94.56 94 ASN A O 1
ATOM 707 N N . ILE A 1 95 ? -11.655 7.435 8.323 1.00 96.50 95 ILE A N 1
ATOM 708 C CA . ILE A 1 95 ? -11.371 7.149 9.742 1.00 96.50 95 ILE A CA 1
ATOM 709 C C . ILE A 1 95 ? -11.547 8.413 10.596 1.00 96.50 95 ILE A C 1
ATOM 711 O O . ILE A 1 95 ? -12.255 8.384 11.596 1.00 96.50 95 ILE A O 1
ATOM 715 N N . VAL A 1 96 ? -10.968 9.540 10.168 1.00 96.62 96 VAL A N 1
ATOM 716 C CA . VAL A 1 96 ? -11.072 10.823 10.890 1.00 96.62 96 VAL A CA 1
ATOM 717 C C . VAL A 1 96 ? -12.514 11.337 10.928 1.00 96.62 96 VAL A C 1
ATOM 719 O O . VAL A 1 96 ? -12.933 11.954 11.906 1.00 96.62 96 VAL A O 1
ATOM 722 N N . LYS A 1 97 ? -13.285 11.098 9.864 1.00 96.25 97 LYS A N 1
ATOM 723 C CA . LYS A 1 97 ? -14.677 11.544 9.758 1.00 96.25 97 LYS A CA 1
ATOM 724 C C . LYS A 1 97 ? -15.652 10.703 10.592 1.00 96.25 97 LYS A C 1
ATOM 726 O O . LYS A 1 97 ? -16.677 11.244 11.005 1.00 96.25 97 LYS A O 1
ATOM 731 N N . TYR A 1 98 ? -15.356 9.421 10.811 1.00 96.06 98 TYR A N 1
ATOM 732 C CA . TYR A 1 98 ? -16.238 8.445 11.464 1.00 96.06 98 TYR A CA 1
ATOM 733 C C . TYR A 1 98 ? -15.542 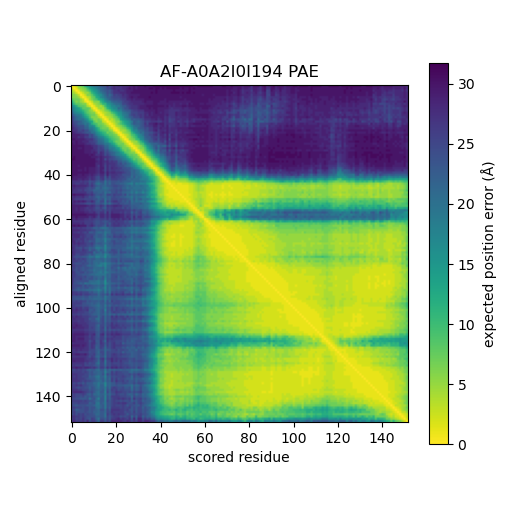7.810 12.685 1.00 96.06 98 TYR A C 1
ATOM 735 O O . TYR A 1 98 ? -14.958 6.726 12.570 1.00 96.06 98 TYR A O 1
ATOM 743 N N . PRO A 1 99 ? -15.584 8.459 13.866 1.00 96.25 99 PRO A N 1
ATOM 744 C CA . PRO A 1 99 ? -14.915 7.972 15.075 1.00 96.25 99 PRO A CA 1
ATOM 745 C C . PRO A 1 99 ? -15.322 6.551 15.490 1.00 96.25 99 PRO A C 1
ATOM 747 O O . PRO A 1 99 ? -14.500 5.792 15.992 1.00 96.25 99 PRO A O 1
ATOM 750 N N . GLU A 1 100 ? -16.565 6.153 15.225 1.00 96.75 100 GLU A N 1
ATOM 751 C CA . GLU A 1 100 ? -17.080 4.807 15.484 1.00 96.75 100 GLU A CA 1
ATOM 752 C C . GLU A 1 100 ? -16.342 3.724 14.677 1.00 96.75 100 GLU A C 1
ATOM 754 O O . GLU A 1 100 ? -16.099 2.616 15.168 1.00 96.75 100 GLU A O 1
ATOM 759 N N . VAL A 1 101 ? -15.927 4.053 13.448 1.00 95.81 101 VAL A N 1
ATOM 760 C CA . VAL A 1 101 ? -15.121 3.167 12.599 1.00 95.81 101 VAL A CA 1
ATOM 761 C C . VAL A 1 101 ? -13.715 3.048 13.173 1.00 95.81 101 VAL A C 1
ATOM 763 O O . VAL A 1 101 ? -13.179 1.940 13.227 1.00 95.81 101 VAL A O 1
ATOM 766 N N . GLN A 1 102 ? -13.142 4.163 13.637 1.00 96.88 102 GLN A N 1
ATOM 767 C CA . GLN A 1 102 ? -11.827 4.184 14.275 1.00 96.88 102 GLN A CA 1
ATOM 768 C C . GLN A 1 102 ? -11.805 3.343 15.559 1.00 96.88 102 GLN A C 1
ATOM 770 O O . GLN A 1 102 ? -10.890 2.540 15.737 1.00 96.88 102 GLN A O 1
ATOM 775 N N . GLU A 1 103 ? -12.803 3.485 16.436 1.00 97.38 103 GLU A N 1
ATOM 776 C CA . GLU A 1 103 ? -12.896 2.702 17.675 1.00 97.38 103 GLU A CA 1
ATOM 777 C C . GLU A 1 103 ? -13.039 1.203 17.402 1.00 97.38 103 GLU A C 1
ATOM 779 O O . GLU A 1 103 ? -12.374 0.386 18.045 1.00 97.38 103 GLU A O 1
ATOM 784 N N . THR A 1 104 ? -13.864 0.838 16.417 1.00 97.12 104 THR A N 1
ATOM 785 C CA . THR A 1 104 ? -14.051 -0.561 16.013 1.00 97.12 104 THR A CA 1
ATOM 786 C C . THR A 1 104 ? -12.750 -1.157 15.475 1.00 97.12 104 THR A C 1
ATOM 788 O O . THR A 1 104 ? -12.332 -2.226 15.923 1.00 97.12 104 THR A O 1
ATOM 791 N N . LEU A 1 105 ? -12.064 -0.444 14.573 1.00 96.31 105 LEU A N 1
ATOM 792 C CA . LEU A 1 105 ? -10.784 -0.882 14.015 1.00 96.31 105 LEU A CA 1
ATOM 793 C C . LEU A 1 105 ? -9.712 -1.024 15.100 1.00 96.31 105 LEU A C 1
ATOM 795 O O . LEU A 1 105 ? -9.008 -2.029 15.158 1.00 96.31 105 LEU A O 1
ATOM 799 N N . TYR A 1 106 ? -9.596 -0.032 15.981 1.00 95.25 106 TYR A N 1
ATOM 800 C CA . TYR A 1 106 ? -8.623 -0.054 17.067 1.00 95.25 106 TYR A CA 1
ATOM 801 C C . TYR A 1 106 ? -8.873 -1.216 18.036 1.00 95.25 106 TYR A C 1
ATOM 803 O O . TYR A 1 106 ? -7.930 -1.872 18.483 1.00 95.25 106 TYR A O 1
ATOM 811 N N . SER A 1 107 ? -10.142 -1.504 18.331 1.00 96.38 107 SER A N 1
ATOM 812 C CA . SER A 1 107 ? -10.534 -2.632 19.178 1.00 96.38 107 SER A CA 1
ATOM 813 C C . SER A 1 107 ? -10.166 -3.974 18.542 1.00 96.38 107 SER A C 1
ATOM 815 O O . SER A 1 107 ? -9.641 -4.841 19.239 1.00 96.38 107 SER A O 1
ATOM 817 N N . GLU 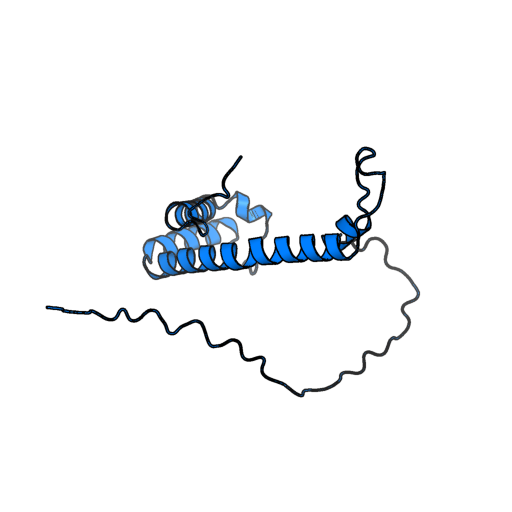A 1 108 ? -10.374 -4.133 17.230 1.00 97.06 108 GLU A N 1
ATOM 818 C CA . GLU A 1 108 ? -9.944 -5.328 16.493 1.00 97.06 108 GLU A CA 1
ATOM 819 C C . GLU A 1 108 ? -8.422 -5.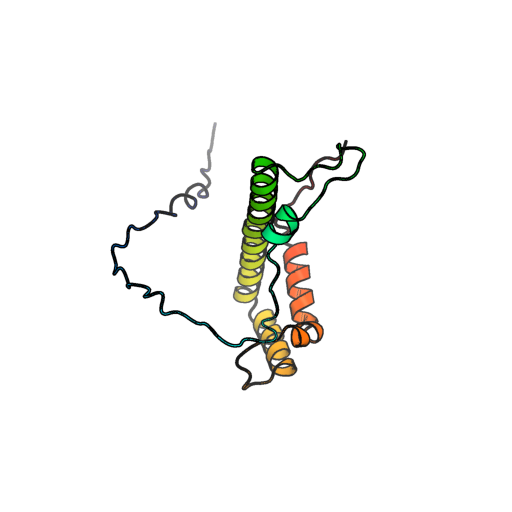509 16.559 1.00 97.06 108 GLU A C 1
ATOM 821 O O . GLU A 1 108 ? -7.949 -6.578 16.947 1.00 97.06 108 GLU A O 1
ATOM 826 N N . ILE A 1 109 ? -7.651 -4.457 16.259 1.00 95.38 109 ILE A N 1
ATOM 827 C CA . ILE A 1 109 ? -6.183 -4.513 16.289 1.00 95.38 109 ILE A CA 1
ATOM 828 C C . ILE A 1 109 ? -5.692 -4.919 17.684 1.00 95.38 109 ILE A C 1
ATOM 830 O O . ILE A 1 109 ? -4.889 -5.843 17.816 1.00 95.38 109 ILE A O 1
ATOM 834 N N . ARG A 1 110 ? -6.218 -4.296 18.747 1.00 94.81 110 ARG A N 1
ATOM 835 C CA . ARG A 1 110 ? -5.827 -4.630 20.127 1.00 94.81 110 ARG A CA 1
ATOM 836 C C . ARG A 1 110 ? -6.216 -6.045 20.539 1.00 94.81 110 ARG A C 1
ATOM 838 O O . ARG A 1 110 ? -5.481 -6.663 21.305 1.00 94.81 110 ARG A O 1
ATOM 845 N N . ALA A 1 111 ? -7.339 -6.562 20.047 1.00 95.38 111 ALA A N 1
ATOM 846 C CA . ALA A 1 111 ? -7.762 -7.930 20.325 1.00 95.38 111 ALA A CA 1
ATOM 847 C C . ALA A 1 111 ? -6.867 -8.977 19.638 1.00 95.38 111 ALA A C 1
ATOM 849 O O . ALA A 1 111 ? -6.690 -10.075 20.166 1.00 95.38 111 ALA A O 1
ATOM 850 N N . VAL A 1 112 ? -6.306 -8.653 18.469 1.00 95.31 112 VAL A N 1
ATOM 851 C CA . VAL A 1 112 ? -5.470 -9.578 17.694 1.00 95.31 112 VAL A CA 1
ATOM 852 C C . VAL A 1 112 ? -4.019 -9.575 18.165 1.00 95.31 112 VAL A C 1
ATOM 854 O O . VAL A 1 112 ? -3.483 -10.656 18.421 1.00 95.31 112 VAL A O 1
ATOM 857 N N . VAL A 1 113 ? -3.419 -8.385 18.279 1.00 94.06 113 VAL A N 1
ATOM 858 C CA . VAL A 1 113 ? -1.974 -8.197 18.509 1.00 94.06 113 VAL A CA 1
ATOM 859 C C . VAL A 1 113 ? -1.647 -8.080 20.006 1.00 94.06 113 VAL A C 1
ATOM 861 O O . VAL A 1 113 ? -0.562 -8.444 20.450 1.00 94.06 113 VAL A O 1
ATOM 864 N N . GLY A 1 114 ? -2.609 -7.639 20.820 1.00 90.25 114 GLY A N 1
ATOM 865 C CA . GLY A 1 114 ? -2.423 -7.387 22.249 1.00 90.25 114 GLY A CA 1
ATOM 866 C C . GLY A 1 114 ? -2.072 -5.929 22.563 1.00 90.25 114 GLY A C 1
ATOM 867 O O . GLY A 1 114 ? -1.657 -5.159 21.703 1.00 90.25 114 GLY A O 1
ATOM 868 N N . ILE A 1 115 ? -2.284 -5.528 23.820 1.00 85.12 115 ILE A N 1
ATOM 869 C CA . ILE A 1 115 ? -2.159 -4.124 24.264 1.00 85.12 115 ILE A CA 1
ATOM 870 C C . ILE A 1 115 ? -0.695 -3.661 24.316 1.00 85.12 115 ILE A C 1
ATOM 872 O O . ILE A 1 115 ? -0.419 -2.498 24.041 1.00 85.12 115 ILE A O 1
ATOM 876 N N . GLU A 1 116 ? 0.223 -4.571 24.642 1.00 86.88 116 GLU A N 1
ATOM 877 C CA . GLU A 1 116 ? 1.650 -4.280 24.848 1.00 86.88 116 GLU A CA 1
ATOM 878 C C . GLU A 1 116 ? 2.504 -4.514 23.593 1.00 86.88 116 GLU A C 1
ATOM 880 O O . GLU A 1 116 ? 3.724 -4.349 23.624 1.00 86.88 116 GLU A O 1
ATOM 885 N N . ALA A 1 117 ? 1.892 -4.945 22.489 1.00 85.19 117 ALA A N 1
ATOM 886 C CA . ALA A 1 117 ? 2.625 -5.221 21.267 1.00 85.19 117 ALA A CA 1
ATOM 887 C C . ALA A 1 117 ? 3.052 -3.921 20.574 1.00 85.19 117 ALA A C 1
ATOM 889 O O . ALA A 1 117 ? 2.249 -3.012 20.365 1.00 85.19 117 ALA A O 1
ATOM 890 N N . ALA A 1 118 ? 4.331 -3.849 20.204 1.00 83.75 118 ALA A N 1
ATOM 891 C CA . ALA A 1 118 ? 4.909 -2.681 19.545 1.00 83.75 118 ALA A CA 1
ATOM 892 C C . ALA A 1 118 ? 4.706 -2.685 18.019 1.00 83.75 118 ALA A C 1
ATOM 894 O O . ALA A 1 118 ? 4.705 -1.619 17.402 1.00 83.75 118 ALA A O 1
ATOM 895 N N . THR A 1 119 ? 4.553 -3.864 17.411 1.00 90.94 119 THR A N 1
ATOM 896 C CA . THR A 1 119 ? 4.466 -4.060 15.958 1.00 90.94 119 THR A CA 1
ATOM 897 C C . THR A 1 119 ? 3.321 -4.997 15.598 1.00 90.94 119 THR A C 1
ATOM 899 O O . THR A 1 119 ? 2.943 -5.862 16.385 1.00 90.94 119 THR A O 1
ATOM 902 N N . VAL A 1 120 ? 2.752 -4.792 14.408 1.00 93.00 120 VAL A N 1
ATOM 903 C CA . VAL A 1 120 ? 1.787 -5.710 13.792 1.00 93.00 120 VAL A CA 1
ATOM 904 C C . VAL A 1 120 ? 2.564 -6.600 12.833 1.00 93.00 120 VAL A C 1
ATOM 906 O O . VAL A 1 120 ? 3.197 -6.080 11.914 1.00 93.00 120 VAL A O 1
ATOM 909 N N . GLU A 1 121 ? 2.511 -7.914 13.033 1.00 92.81 121 GLU A N 1
ATOM 910 C CA . GLU A 1 121 ? 3.177 -8.870 12.149 1.00 92.81 121 GLU A CA 1
ATOM 911 C C . GL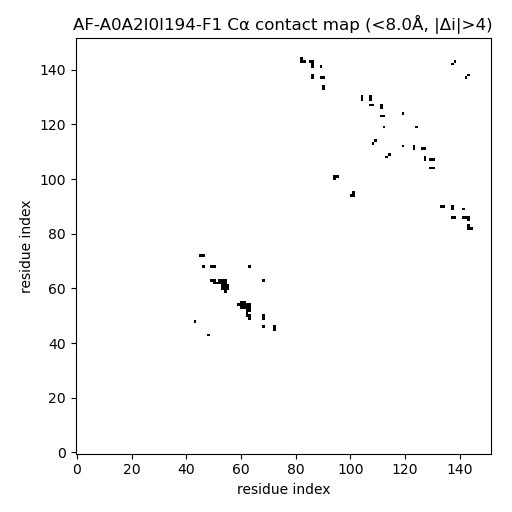U A 1 121 ? 2.259 -9.257 10.979 1.00 92.81 121 GLU A C 1
ATOM 913 O O . GLU A 1 121 ? 1.031 -9.176 11.059 1.00 92.81 121 GLU A O 1
ATOM 918 N N . GLU A 1 122 ? 2.831 -9.734 9.872 1.00 92.00 122 GLU A N 1
ATOM 919 C CA . GLU A 1 122 ? 2.047 -10.119 8.685 1.00 92.00 122 GLU A CA 1
ATOM 920 C C . GLU A 1 122 ? 1.004 -11.210 8.995 1.00 92.00 122 GLU A C 1
ATOM 922 O O . GLU A 1 122 ? -0.108 -11.215 8.461 1.00 92.00 122 GLU A O 1
ATOM 927 N N . GLN A 1 123 ? 1.340 -12.113 9.916 1.00 92.56 123 GLN A N 1
ATOM 928 C CA . GLN A 1 123 ? 0.476 -13.213 10.348 1.00 92.56 123 GLN A CA 1
ATOM 929 C C . GLN A 1 123 ? -0.781 -12.709 11.075 1.00 92.56 123 GLN A C 1
ATOM 931 O O . GLN A 1 123 ? -1.840 -13.340 10.990 1.00 92.56 123 GLN A O 1
ATOM 936 N N . ASP A 1 124 ? -0.695 -11.555 11.741 1.00 93.81 124 ASP A N 1
ATOM 937 C CA . ASP A 1 124 ? -1.817 -10.947 12.453 1.00 93.81 124 ASP A CA 1
ATOM 938 C C . ASP A 1 124 ? -2.858 -10.373 11.493 1.00 93.81 124 ASP A C 1
ATOM 940 O O . ASP A 1 124 ? -4.055 -10.420 11.780 1.00 93.81 124 ASP A O 1
ATOM 944 N N . LEU A 1 125 ? -2.433 -9.896 10.317 1.00 93.69 125 LEU A N 1
ATOM 945 C CA . LEU A 1 125 ? -3.324 -9.290 9.322 1.00 93.69 125 LEU A CA 1
ATOM 946 C C . LEU A 1 125 ? -4.430 -10.252 8.866 1.00 93.69 125 LEU A C 1
ATOM 948 O O . LEU A 1 125 ? -5.554 -9.828 8.597 1.00 93.69 125 LEU A O 1
ATOM 952 N N . GLN A 1 126 ? -4.150 -11.560 8.834 1.00 93.75 126 GLN A N 1
ATOM 953 C CA . GLN A 1 126 ? -5.145 -12.584 8.489 1.00 93.75 126 GLN A CA 1
ATOM 954 C C . GLN A 1 126 ? -6.278 -12.684 9.521 1.00 93.75 126 GLN A C 1
ATOM 956 O O . GLN A 1 126 ? -7.376 -13.139 9.198 1.00 93.75 126 GLN A O 1
ATOM 961 N N . ARG A 1 127 ? -6.029 -12.246 10.759 1.00 95.75 127 ARG A N 1
ATOM 962 C CA . ARG A 1 127 ? -6.985 -12.255 11.871 1.00 95.75 127 ARG A CA 1
ATOM 963 C C . ARG A 1 127 ? -7.742 -10.929 12.023 1.00 95.75 127 ARG A C 1
ATOM 965 O O . ARG A 1 127 ? -8.522 -10.814 12.963 1.00 95.75 127 ARG A O 1
ATOM 972 N N . MET A 1 128 ? -7.555 -9.966 11.113 1.00 96.94 128 MET A N 1
ATOM 973 C CA . MET A 1 128 ? -8.193 -8.638 11.133 1.00 96.94 128 MET A CA 1
ATOM 974 C C . MET A 1 128 ? -9.201 -8.455 9.976 1.00 96.94 128 MET A C 1
ATOM 976 O O . MET A 1 128 ? -8.930 -7.745 8.996 1.00 96.94 128 MET A O 1
ATOM 980 N N . PRO A 1 129 ? -10.366 -9.130 10.013 1.00 96.75 129 PRO A N 1
ATOM 981 C CA . PRO A 1 129 ? -11.359 -9.039 8.945 1.00 96.75 129 PRO A CA 1
ATOM 982 C C . PRO A 1 129 ? -11.963 -7.637 8.778 1.00 96.75 129 PRO A C 1
ATOM 984 O O . PRO A 1 129 ? -12.312 -7.275 7.651 1.00 96.75 129 PRO A O 1
ATOM 987 N N . TYR A 1 130 ? -12.083 -6.838 9.841 1.00 97.38 130 TYR A N 1
ATOM 988 C CA . TYR A 1 130 ? -12.613 -5.477 9.765 1.00 97.38 130 TYR A CA 1
ATOM 989 C C . TYR A 1 130 ? -11.623 -4.524 9.091 1.00 97.38 130 TYR A C 1
ATOM 991 O O . TYR A 1 130 ? -12.027 -3.775 8.201 1.00 97.38 130 TYR A O 1
ATOM 999 N N . LEU A 1 131 ? -10.324 -4.609 9.407 1.00 96.69 131 LEU A N 1
ATOM 1000 C CA . LEU A 1 131 ? -9.272 -3.898 8.667 1.00 96.69 131 LEU A CA 1
ATOM 1001 C C . LEU A 1 131 ? -9.354 -4.202 7.165 1.00 96.69 131 LEU A C 1
ATOM 1003 O O . LEU A 1 131 ? -9.371 -3.286 6.3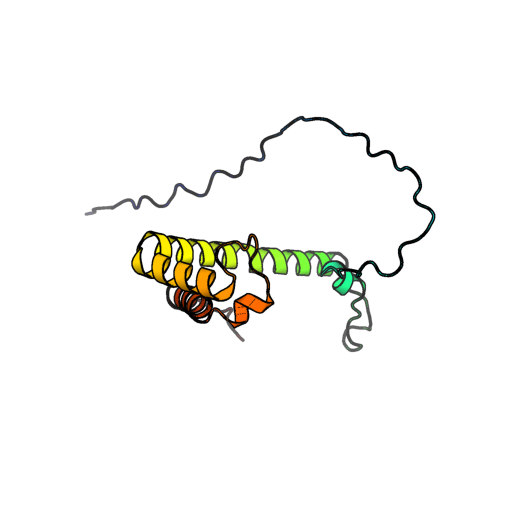40 1.00 96.69 131 LEU A O 1
ATOM 1007 N N . LYS A 1 132 ? -9.478 -5.484 6.799 1.00 96.75 132 LYS A N 1
ATOM 1008 C CA . LYS A 1 132 ? -9.644 -5.896 5.399 1.00 96.75 132 LYS A CA 1
ATOM 1009 C C . LYS A 1 132 ? -10.909 -5.302 4.776 1.00 96.75 132 LYS A C 1
ATOM 1011 O O . LYS A 1 132 ? -10.852 -4.778 3.664 1.00 96.75 132 LYS A O 1
ATOM 1016 N N . ALA A 1 133 ? -12.040 -5.364 5.476 1.00 96.69 133 ALA A N 1
ATOM 1017 C CA . ALA A 1 133 ? -13.298 -4.795 5.003 1.00 96.69 133 ALA A CA 1
ATOM 1018 C C . ALA A 1 133 ? -13.197 -3.276 4.791 1.00 96.69 133 ALA A C 1
ATOM 1020 O O . ALA A 1 133 ? -13.692 -2.772 3.787 1.00 96.69 133 ALA A O 1
ATOM 1021 N N . MET A 1 134 ? -12.506 -2.558 5.678 1.00 96.00 134 MET A N 1
ATOM 1022 C CA . MET A 1 134 ? -12.276 -1.119 5.555 1.00 96.00 134 MET A CA 1
ATOM 1023 C C . MET A 1 134 ? -11.445 -0.776 4.314 1.00 96.00 134 MET A C 1
ATOM 1025 O O . MET A 1 134 ? -11.808 0.138 3.575 1.00 96.00 134 MET A O 1
ATOM 1029 N N . VAL A 1 135 ? -10.362 -1.517 4.051 1.00 96.06 135 VAL A N 1
ATOM 1030 C CA . VAL A 1 135 ? -9.546 -1.321 2.839 1.00 96.06 135 VAL A CA 1
ATOM 1031 C C . VAL A 1 135 ? -10.387 -1.557 1.582 1.00 96.06 135 VAL A C 1
ATOM 1033 O O . VAL A 1 135 ? -10.380 -0.733 0.667 1.00 96.06 135 VAL A O 1
ATOM 1036 N N . LEU A 1 136 ? -11.161 -2.646 1.552 1.00 96.75 136 LEU A N 1
ATOM 1037 C CA . LEU A 1 136 ? -12.033 -2.971 0.421 1.00 96.75 136 LEU A CA 1
ATOM 1038 C C . LEU A 1 136 ? -13.143 -1.931 0.220 1.00 96.75 136 LEU A C 1
ATOM 1040 O O . LEU A 1 136 ? -13.434 -1.559 -0.915 1.00 96.75 136 LEU A O 1
ATOM 1044 N N . GLU A 1 137 ? -13.740 -1.425 1.298 1.00 96.06 137 GLU A N 1
ATOM 1045 C CA . GLU A 1 137 ? -14.760 -0.377 1.221 1.00 96.06 137 GLU A CA 1
ATOM 1046 C C . GLU A 1 137 ? -14.166 0.959 0.755 1.00 96.06 137 GLU A C 1
ATOM 1048 O O . GLU A 1 137 ? -14.795 1.665 -0.037 1.00 96.06 137 GLU A O 1
ATOM 1053 N N . GLY A 1 138 ? -12.939 1.278 1.180 1.00 94.56 138 GLY A N 1
ATOM 1054 C CA . GLY A 1 138 ? -12.175 2.419 0.678 1.00 94.56 138 GLY A CA 1
ATOM 1055 C C . GLY A 1 138 ? -11.989 2.347 -0.836 1.00 94.56 138 GLY A C 1
ATOM 1056 O O . GLY 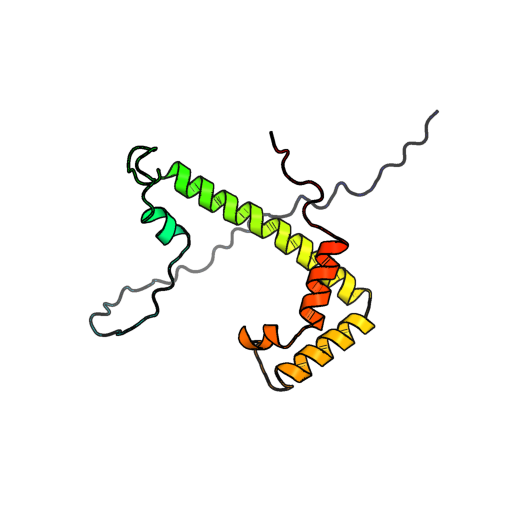A 1 138 ? -12.358 3.283 -1.542 1.00 94.56 138 GLY A O 1
ATOM 1057 N N . LEU A 1 139 ? -11.531 1.200 -1.344 1.00 95.31 139 LEU A N 1
ATOM 1058 C CA . LEU A 1 139 ? -11.379 0.957 -2.783 1.00 95.31 139 LEU A CA 1
ATOM 1059 C C . LEU A 1 139 ? -12.718 0.977 -3.537 1.00 95.31 139 LEU A C 1
ATOM 1061 O O . LEU A 1 139 ? -12.776 1.452 -4.669 1.00 95.31 139 LEU A O 1
ATOM 1065 N N . ARG A 1 140 ? -13.809 0.498 -2.924 1.00 95.94 140 ARG A N 1
ATOM 1066 C CA . ARG A 1 140 ? -15.149 0.504 -3.534 1.00 95.94 140 ARG A CA 1
ATOM 1067 C C . ARG A 1 140 ? -15.722 1.917 -3.667 1.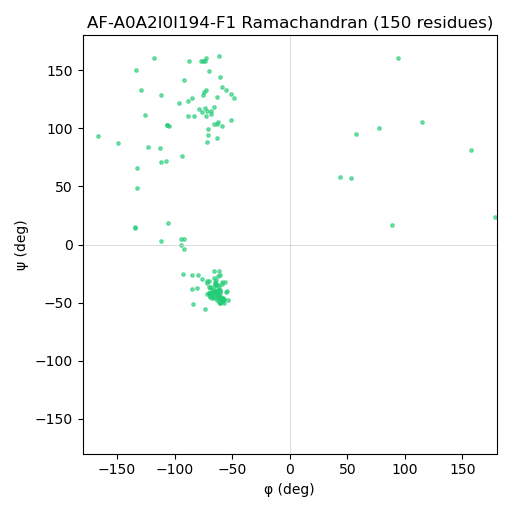00 95.94 140 ARG A C 1
ATOM 1069 O O . ARG A 1 140 ? -16.362 2.220 -4.672 1.00 95.94 140 ARG A O 1
ATOM 1076 N N . ARG A 1 141 ? -15.551 2.767 -2.647 1.00 93.94 141 ARG A N 1
ATOM 1077 C CA . ARG A 1 141 ? -16.061 4.153 -2.644 1.00 93.94 141 ARG A CA 1
ATOM 1078 C C . ARG A 1 141 ? -15.164 5.118 -3.407 1.00 93.94 141 ARG A C 1
ATOM 1080 O O . ARG A 1 141 ? -15.673 6.028 -4.055 1.00 93.94 141 ARG A O 1
ATOM 1087 N N . HIS A 1 142 ? -13.856 4.924 -3.302 1.00 94.00 142 HIS A N 1
ATOM 1088 C CA . HIS A 1 142 ? -12.838 5.829 -3.818 1.00 94.00 142 HIS A CA 1
ATOM 1089 C C . HIS A 1 142 ? -11.765 5.048 -4.588 1.00 94.00 142 HIS A C 1
ATOM 1091 O O . HIS A 1 142 ? -10.613 4.990 -4.152 1.00 94.00 142 HIS A O 1
ATOM 1097 N N . PRO A 1 143 ? -12.123 4.427 -5.728 1.00 92.25 143 PRO A N 1
ATOM 1098 C CA . PRO A 1 143 ? -11.141 3.739 -6.551 1.00 92.25 143 PRO A CA 1
ATOM 1099 C C . PRO A 1 143 ? -10.123 4.764 -7.084 1.00 92.25 143 PRO A C 1
ATOM 1101 O O . PRO A 1 143 ? -10.540 5.749 -7.696 1.00 92.25 143 PRO A O 1
ATOM 1104 N N . PRO A 1 144 ? -8.803 4.552 -6.905 1.00 91.62 144 PRO A N 1
ATOM 1105 C CA . PRO A 1 144 ? -7.787 5.480 -7.417 1.00 91.62 144 PRO A CA 1
ATOM 1106 C C . PRO A 1 144 ? -7.818 5.633 -8.938 1.00 91.62 144 PRO A C 1
ATOM 1108 O O . PRO A 1 144 ? -7.409 6.657 -9.475 1.00 91.62 144 PRO A O 1
ATOM 1111 N N . VAL A 1 145 ? -8.310 4.605 -9.633 1.00 89.00 145 VAL A N 1
ATOM 1112 C CA . VAL A 1 145 ? -8.448 4.573 -11.085 1.00 89.00 145 VAL A CA 1
ATOM 1113 C C . VAL A 1 145 ? -9.901 4.242 -11.426 1.00 89.00 145 VAL A C 1
ATOM 1115 O O . VAL A 1 145 ? -10.370 3.134 -11.175 1.00 89.00 145 VAL A O 1
ATOM 1118 N N . HIS A 1 146 ? -10.625 5.210 -11.992 1.00 85.44 146 HIS A N 1
ATOM 1119 C CA . HIS A 1 146 ? -12.046 5.057 -12.336 1.00 85.44 146 HIS A CA 1
ATOM 1120 C C . HIS A 1 146 ? -12.288 4.282 -13.637 1.00 85.44 146 HIS A C 1
ATOM 1122 O O . HIS A 1 146 ? -13.350 3.685 -13.807 1.00 85.44 146 HIS A O 1
ATOM 1128 N N . PHE A 1 147 ? -11.318 4.298 -14.553 1.00 87.38 147 PHE A N 1
ATOM 1129 C CA . PHE A 1 147 ? -11.415 3.654 -15.858 1.00 87.38 147 PHE A CA 1
ATOM 1130 C C . PHE A 1 147 ? -10.198 2.776 -16.100 1.00 87.38 147 PHE A C 1
ATOM 1132 O O . PHE A 1 147 ? -9.064 3.206 -15.909 1.00 87.38 147 PHE A O 1
ATOM 1139 N N . VAL A 1 148 ? -10.441 1.553 -16.555 1.00 87.06 148 VAL A N 1
ATOM 1140 C CA . VAL A 1 148 ? -9.377 0.663 -17.018 1.00 87.06 148 VAL A CA 1
ATOM 1141 C C . VAL A 1 148 ? -8.881 1.097 -18.395 1.00 87.06 148 VAL A C 1
ATOM 1143 O O . VAL A 1 148 ? -9.593 1.777 -19.139 1.00 87.06 148 VAL A O 1
ATOM 1146 N N . LEU A 1 149 ? -7.658 0.692 -18.740 1.00 85.81 149 LEU A N 1
ATOM 1147 C CA . LEU A 1 149 ? -7.123 0.917 -20.078 1.00 85.81 149 LEU A CA 1
ATOM 1148 C C . LEU A 1 149 ? -8.034 0.247 -21.124 1.00 85.81 149 LEU A C 1
ATOM 1150 O O . LEU A 1 149 ? -8.452 -0.896 -20.912 1.00 85.81 149 LEU A O 1
ATOM 1154 N N . PRO A 1 150 ? -8.355 0.933 -22.237 1.00 89.06 150 PRO A N 1
ATOM 1155 C CA . PRO A 1 150 ? -9.135 0.343 -23.314 1.00 89.06 150 PRO A CA 1
ATOM 1156 C C . PRO A 1 150 ? -8.478 -0.939 -23.823 1.00 89.06 150 PRO A C 1
ATOM 1158 O O . PRO A 1 150 ? -7.277 -0.961 -24.090 1.00 89.06 150 PRO A O 1
ATOM 1161 N N . HIS A 1 151 ? -9.276 -1.992 -23.982 1.00 83.06 151 HIS A N 1
ATOM 1162 C CA . HIS A 1 151 ? -8.853 -3.194 -24.687 1.00 83.06 151 HIS A CA 1
ATOM 1163 C C . HIS A 1 151 ? -9.228 -3.071 -26.171 1.00 83.06 151 HIS A C 1
ATOM 1165 O O . HIS A 1 151 ? -10.303 -2.565 -26.505 1.00 83.06 151 HIS A O 1
ATOM 1171 N N . SER A 1 152 ? -8.360 -3.547 -27.058 1.00 64.44 152 SER A N 1
ATOM 1172 C CA . SER A 1 152 ? -8.608 -3.662 -28.502 1.00 64.44 152 SER A CA 1
ATOM 1173 C C . SER A 1 152 ? -8.663 -5.117 -28.924 1.00 64.44 152 SER A C 1
ATOM 1175 O O . SER A 1 152 ? -7.746 -5.848 -28.484 1.00 64.44 152 SER A O 1
#

Solvent-accessible surface area (backbone atoms only — not comparable to full-atom values): 10099 Å² total; per-residue (Å²): 141,84,87,80,85,83,78,95,78,87,83,84,83,86,81,89,74,84,75,88,74,91,79,79,89,76,81,82,76,88,72,87,84,85,81,88,74,85,80,70,81,78,80,78,50,74,65,59,54,51,75,71,38,67,44,58,70,94,76,67,59,37,64,68,51,72,70,56,49,52,48,55,53,50,49,53,50,57,64,48,48,59,40,50,51,49,36,50,52,53,40,52,52,48,38,74,72,33,60,71,57,40,53,52,47,52,50,51,51,38,71,70,65,40,87,85,53,91,70,86,55,80,78,53,56,79,73,36,63,63,58,53,48,50,54,52,48,31,47,71,76,49,48,72,66,90,70,78,81,87,84,132

pLDDT: mean 77.94, std 24.2, range [31.3, 97.38]

Mean predicted aligned error: 14.21 Å

Radius of gyration: 24.03 Å; Cα contacts (8 Å, |Δi|>4): 57; chains: 1; bounding box: 63×55×55 Å

Organism: Punica granatum (NCBI:txid22663)

Secondary structure (DSSP, 8-state):
-------S-S-SS---------------------S--TT------HHHHHHT-B--GGGTS-BPPHHHHHHHHHHHHHHHHHHHHHHHHHHHHHHHH-HHHHHHHHHHHHHHH-TT-SS--HHHHTT-HHHHHHHHHHHHHS-S-SSPPPP-

Foldseek 3Di:
DDDDDDDPPPPDPPDPDPDDDDDDDDPPDPDDDDDDDDDPPPPQDPLNCLQPDFDDVVVPRHHDDPVRSVVVVVCVCVVPPQQVVQLVVQLVVVCVVDVVLVVVQVVQLCVQQNDPHPDDDPVSVVSRVSVVVSSVVSCVVRPSDPDDDDDD